Protein 2I9W (pdb70)

CATH classification: 3.10.450.50

Foldseek 3Di:
DQQAPAQQQQQAPVDDDPDDGDGNVRALVCQLVCVVPDHDAQPAPVSLSNLLSCLQVQVLVSVLVQAQVLCSVLDDSVVSSVVSVPWAWRYKDWPDKARPPDPFKIKTWIWTWTQDPVGIDTDTDIWMWGWAADPPDRDIHIHTHDPPGDDDDQQAADSNPPRHGVVVPVVCD

Sequence (173 aa):
LFSIQTCPCQINPALNAVSTPLLYQDCCQPYHDGLYNQAIRADTAEHHLRRTRYSAFVLVKPEYIVKTTLPAQQDLLDIKAIENWAKETDWAGLEVVAHTPKLSKRHAQVEFKAYFKTPDGLQAHHELSTFVKIKNKANSDASWYFLDPTVSSVTQKQPCICGSGEKFKRCCGYI

Organism: Psychrobacter arcticus (strain DSM 17307 / VKM B-2377 / 273-4) (NCBI:txid259536)

Structure (mmCIF, N/CA/C/O backbone):
data_2I9W
#
_entry.id   2I9W
#
_cell.length_a   41.490
_cell.length_b   54.690
_cell.length_c   83.880
_cell.angle_alpha   90.000
_cell.angle_beta   90.000
_cell.angle_gamma   90.000
#
_symmetry.space_group_name_H-M   'P 21 21 21'
#
loop_
_entity.id
_entity.type
_entity.pdbx_description
1 polymer 'Hypothetical protein'
2 non-polymer 'ZINC ION'
3 non-polymer 'CHLORIDE ION'
4 water water
#
loop_
_atom_site.group_PDB
_atom_site.id
_atom_site.type_symbol
_atom_site.label_atom_id
_atom_site.label_alt_id
_atom_site.label_comp_id
_atom_site.label_asym_id
_atom_site.label_entity_id
_atom_site.label_seq_id
_atom_site.pdbx_PDB_ins_code
_atom_site.Cartn_x
_atom_site.Cartn_y
_atom_site.Cartn_z
_atom_site.occupancy
_atom_site.B_iso_or_equiv
_atom_site.auth_seq_id
_atom_site.auth_comp_id
_atom_site.auth_asym_id
_atom_site.auth_atom_id
_atom_site.pdbx_PDB_model_num
ATOM 9 N N . LEU A 1 3 ? 20.604 3.502 22.717 1.00 30.30 2 LEU A N 1
ATOM 10 C CA . LEU A 1 3 ? 19.594 3.193 23.740 1.00 31.62 2 LEU A CA 1
ATOM 11 C C . LEU A 1 3 ? 18.788 4.448 24.182 1.00 31.30 2 LEU A C 1
ATOM 12 O O . LEU A 1 3 ? 17.911 4.356 25.052 1.00 31.13 2 LEU A O 1
ATOM 17 N N . PHE A 1 4 ? 19.050 5.610 23.569 1.00 30.86 3 PHE A N 1
ATOM 18 C CA . PHE A 1 4 ? 18.182 6.779 23.787 1.00 31.67 3 PHE A CA 1
ATOM 19 C C . PHE A 1 4 ? 16.801 6.547 23.258 1.00 29.92 3 PHE A C 1
ATOM 20 O O . PHE A 1 4 ? 15.866 7.169 23.751 1.00 27.18 3 PHE A O 1
ATOM 28 N N . SER A 1 5 ? 16.676 5.637 22.281 1.00 28.19 4 SER A N 1
ATOM 29 C CA . SER A 1 5 ? 15.372 5.189 21.793 1.00 26.10 4 SER A CA 1
ATOM 30 C C . SER A 1 5 ? 14.424 4.844 22.891 1.00 27.24 4 SER A C 1
ATOM 31 O O . SER A 1 5 ? 13.260 5.140 22.785 1.00 26.66 4 SER A O 1
ATOM 34 N N . ILE A 1 6 ? 14.920 4.197 23.947 1.00 26.83 5 ILE A N 1
ATOM 35 C CA . ILE A 1 6 ? 14.060 3.735 25.014 1.00 28.04 5 ILE A CA 1
ATOM 36 C C . ILE A 1 6 ? 14.098 4.605 26.283 1.00 28.87 5 ILE A C 1
ATOM 37 O O . ILE A 1 6 ? 13.541 4.243 27.326 1.00 31.44 5 ILE A O 1
ATOM 42 N N . GLN A 1 7 ? 14.672 5.797 26.168 1.00 30.65 6 GLN A N 1
ATOM 43 C CA . GLN A 1 7 ? 14.544 6.792 27.230 1.00 30.96 6 GLN A CA 1
ATOM 44 C C . GLN A 1 7 ? 13.641 7.913 26.788 1.00 28.25 6 GLN A C 1
ATOM 45 O O . GLN A 1 7 ? 13.312 8.011 25.606 1.00 22.67 6 GLN A O 1
ATOM 51 N N . THR A 1 8 ? 13.204 8.704 27.769 1.00 25.50 7 THR A N 1
ATOM 52 C CA . THR A 1 8 ? 12.318 9.815 27.535 1.00 24.35 7 THR A CA 1
ATOM 53 C C . THR A 1 8 ? 12.867 10.659 26.373 1.00 21.44 7 THR A C 1
ATOM 54 O O . THR A 1 8 ? 14.066 11.022 26.303 1.00 20.05 7 THR A O 1
ATOM 58 N N . CYS A 1 9 ? 11.993 10.953 25.442 1.00 17.50 8 CYS A N 1
ATOM 59 C CA . CYS A 1 9 ? 12.355 11.843 24.342 1.00 19.10 8 CYS A CA 1
ATOM 60 C C . CYS A 1 9 ? 12.868 13.178 24.911 1.00 17.81 8 CYS A C 1
ATOM 61 O O . CYS A 1 9 ? 12.289 13.715 25.856 1.00 19.14 8 CYS A O 1
ATOM 64 N N . PRO A 1 10 ? 13.958 13.728 24.361 1.00 19.89 9 PRO A N 1
ATOM 65 C CA . PRO A 1 10 ? 14.386 14.985 24.973 1.00 18.94 9 PRO A CA 1
ATOM 66 C C . PRO A 1 10 ? 13.302 16.045 25.059 1.00 20.93 9 PRO A C 1
ATOM 67 O O . PRO A 1 10 ? 13.248 16.749 26.057 1.00 23.12 9 PRO A O 1
ATOM 71 N N . CYS A 1 11 ? 12.430 16.143 24.057 1.00 17.74 10 CYS A N 1
ATOM 72 C CA . CYS A 1 11 ? 11.399 17.200 24.044 1.00 18.89 10 CYS A CA 1
ATOM 73 C C . CYS A 1 11 ? 10.325 17.025 25.092 1.00 20.63 10 CYS A C 1
ATOM 74 O O . CYS A 1 11 ? 9.518 17.941 25.304 1.00 21.43 10 CYS A O 1
ATOM 77 N N . GLN A 1 12 ? 10.302 15.847 25.716 1.00 19.47 11 GLN A N 1
ATOM 78 C CA . GLN A 1 12 ? 9.333 15.497 26.740 1.00 23.03 11 GLN A CA 1
ATOM 79 C C . GLN A 1 12 ? 9.852 15.771 28.147 1.00 20.93 11 GLN A C 1
ATOM 80 O O . GLN A 1 12 ? 9.109 15.591 29.109 1.00 22.82 11 GLN A O 1
ATOM 86 N N . ILE A 1 13 ? 11.112 16.182 28.263 1.00 19.88 12 ILE A N 1
ATOM 87 C CA . ILE A 1 13 ? 11.676 16.600 29.540 1.00 21.91 12 ILE A CA 1
ATOM 88 C C . ILE A 1 13 ? 11.323 18.070 29.819 1.00 22.29 12 ILE A C 1
ATOM 89 O O . ILE A 1 13 ? 11.762 18.970 29.130 1.00 21.44 12 ILE A O 1
ATOM 94 N N . ASN A 1 14 ? 10.486 18.303 30.819 1.00 21.71 13 ASN A N 1
ATOM 95 C CA . ASN A 1 14 ? 10.007 19.656 31.071 1.00 22.18 13 ASN A CA 1
ATOM 96 C C . ASN A 1 14 ? 10.142 19.978 32.574 1.00 21.90 13 ASN A C 1
ATOM 97 O O . ASN A 1 14 ? 9.319 19.542 33.383 1.00 18.97 13 ASN A O 1
ATOM 102 N N . PRO A 1 15 ? 11.191 20.729 32.949 1.00 20.49 14 PRO A N 1
ATOM 103 C CA . PRO A 1 15 ? 11.351 20.985 34.380 1.00 18.75 14 PRO A CA 1
ATOM 104 C C . PRO A 1 15 ? 10.235 21.818 35.033 1.00 19.87 14 PRO A C 1
ATOM 105 O O . PRO A 1 15 ? 10.137 21.846 36.266 1.00 21.61 14 PRO A O 1
ATOM 109 N N . ALA A 1 16 ? 9.386 22.434 34.216 1.00 19.64 15 ALA A N 1
ATOM 110 C CA . ALA A 1 16 ? 8.322 23.307 34.694 1.00 21.00 15 ALA A CA 1
ATOM 111 C C . ALA A 1 16 ? 7.040 22.547 34.982 1.00 24.17 15 ALA A C 1
ATOM 112 O O . ALA A 1 16 ? 6.084 23.139 35.487 1.00 25.54 15 ALA A O 1
ATOM 114 N N . LEU A 1 17 ? 7.029 21.236 34.726 1.00 23.43 16 LEU A N 1
ATOM 115 C CA . LEU A 1 17 ? 5.823 20.432 34.881 1.00 25.19 16 LEU A CA 1
ATOM 116 C C . LEU A 1 17 ? 6.133 19.081 35.534 1.00 23.54 16 LEU A C 1
ATOM 117 O O . LEU A 1 17 ? 7.063 18.385 35.136 1.00 22.79 16 LEU A O 1
ATOM 122 N N . ASN A 1 18 ? 5.342 18.741 36.540 1.00 21.40 17 ASN A N 1
ATOM 123 C CA . ASN A 1 18 ? 5.321 17.406 37.127 1.00 19.27 17 ASN A CA 1
ATOM 124 C C . ASN A 1 18 ? 3.977 16.849 36.683 1.00 21.90 17 ASN A C 1
ATOM 125 O O . ASN A 1 18 ? 2.930 17.239 37.188 1.00 23.23 17 ASN A O 1
ATOM 130 N N . ALA A 1 19 ? 4.010 16.004 35.662 1.00 25.01 18 ALA A N 1
ATOM 131 C CA . ALA A 1 19 ? 2.793 15.545 34.997 1.00 26.24 18 ALA A CA 1
ATOM 132 C C . ALA A 1 19 ? 2.337 14.186 35.518 1.00 23.41 18 ALA A C 1
ATOM 133 O O . ALA A 1 19 ? 3.116 13.453 36.150 1.00 20.48 18 ALA A O 1
ATOM 135 N N . VAL A 1 20 ? 1.086 13.849 35.196 1.00 23.98 19 VAL A N 1
ATOM 136 C CA . VAL A 1 20 ? 0.506 12.519 35.473 1.00 21.59 19 VAL A CA 1
ATOM 137 C C . VAL A 1 20 ? 0.838 11.596 34.291 1.00 21.15 19 VAL A C 1
ATOM 138 O O . VAL A 1 20 ? 1.277 10.465 34.490 1.00 21.85 19 VAL A O 1
ATOM 142 N N . SER A 1 21 ? 0.610 12.073 33.069 1.00 21.12 20 SER A N 1
ATOM 143 C CA . SER A 1 21 ? 0.876 11.271 31.884 1.00 22.86 20 SER A CA 1
ATOM 144 C C . SER A 1 21 ? 2.368 11.061 31.775 1.00 22.07 20 SER A C 1
ATOM 145 O O . SER A 1 21 ? 3.139 11.997 31.947 1.00 24.75 20 SER A O 1
ATOM 148 N N . THR A 1 22 ? 2.757 9.826 31.482 1.00 20.74 21 THR A N 1
ATOM 149 C CA . THR A 1 22 ? 4.161 9.480 31.346 1.00 21.66 21 THR A CA 1
ATOM 150 C C . THR A 1 22 ? 4.757 10.093 30.089 1.00 21.49 21 THR A C 1
ATOM 151 O O . THR A 1 22 ? 4.185 9.978 28.994 1.00 21.16 21 THR A O 1
ATOM 155 N N . PRO A 1 23 ? 5.903 10.767 30.223 1.00 21.51 22 PRO A N 1
ATOM 156 C CA . PRO A 1 23 ? 6.533 11.317 29.027 1.00 23.50 22 PRO A CA 1
ATOM 157 C C . PRO A 1 23 ? 6.874 10.253 27.986 1.00 25.27 22 PRO A C 1
ATOM 158 O O . PRO A 1 23 ? 7.321 9.162 28.326 1.00 24.93 22 PRO A O 1
ATOM 162 N N . LEU A 1 24 ? 6.696 10.582 26.711 1.00 26.18 23 LEU A N 1
ATOM 163 C CA . LEU A 1 24 ? 6.954 9.601 25.650 1.00 23.35 23 LEU A CA 1
ATOM 164 C C . LEU A 1 24 ? 8.431 9.308 25.488 1.00 20.97 23 LEU A C 1
ATOM 165 O O . LEU A 1 24 ? 9.283 10.157 25.785 1.00 21.83 23 LEU A O 1
ATOM 170 N N . LEU A 1 25 ? 8.725 8.082 25.057 1.00 22.65 24 LEU A N 1
ATOM 171 C CA . LEU A 1 25 ? 10.082 7.686 24.673 1.00 20.97 24 LEU A CA 1
ATOM 172 C C . LEU A 1 25 ? 10.478 8.282 23.337 1.00 19.20 24 LEU A C 1
ATOM 173 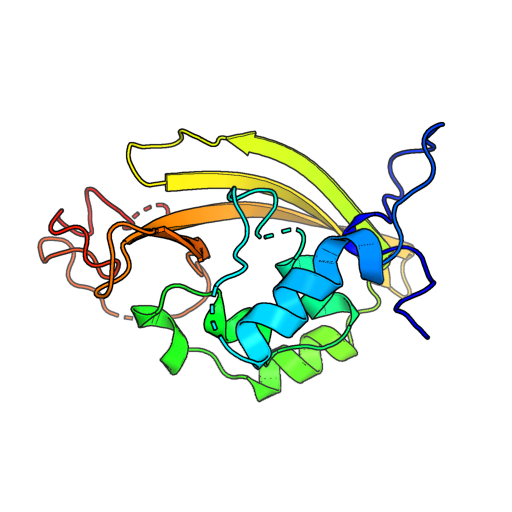O O . LEU A 1 25 ? 9.640 8.556 22.462 1.00 19.10 24 LEU A O 1
ATOM 178 N N . TYR A 1 26 ? 11.783 8.489 23.173 1.00 21.45 25 TYR A N 1
ATOM 179 C CA . TYR A 1 26 ? 12.311 8.986 21.888 1.00 21.38 25 TYR A CA 1
ATOM 180 C C . TYR A 1 26 ? 11.758 8.207 20.651 1.00 24.59 25 TYR A C 1
ATOM 181 O O . TYR A 1 26 ? 11.192 8.818 19.712 1.00 20.04 25 TYR A O 1
ATOM 190 N N . GLN A 1 27 ? 11.849 6.875 20.678 1.00 21.12 26 GLN A N 1
ATOM 191 C CA . GLN A 1 27 ? 11.335 6.055 19.574 1.00 23.28 26 GLN A CA 1
ATOM 192 C C . GLN A 1 27 ? 9.869 6.316 19.229 1.00 19.89 26 GLN A C 1
ATOM 193 O O . GLN A 1 27 ? 9.431 6.068 18.099 1.00 21.26 26 GLN A O 1
ATOM 199 N N . ASP A 1 28 ? 9.119 6.802 20.209 1.00 21.06 27 ASP A N 1
ATOM 200 C CA . ASP A 1 28 ? 7.688 7.002 20.087 1.00 21.44 27 ASP A CA 1
ATOM 201 C C . ASP A 1 28 ? 7.332 8.452 19.856 1.00 22.53 27 ASP A C 1
ATOM 202 O O . ASP A 1 28 ? 6.155 8.780 19.825 1.00 20.45 27 ASP A O 1
ATOM 207 N N . CYS A 1 29 ? 8.339 9.322 19.752 1.00 20.60 28 CYS A N 1
ATOM 208 C CA . CYS A 1 29 ? 8.131 10.774 19.664 1.00 19.96 28 CYS A CA 1
ATOM 209 C C . CYS A 1 29 ? 8.942 11.370 18.487 1.00 19.63 28 CYS A C 1
ATOM 210 O O . CYS A 1 29 ? 8.484 11.310 17.346 1.00 18.81 28 CYS A O 1
ATOM 213 N N . CYS A 1 30 ? 10.170 11.876 18.742 1.00 16.32 29 CYS A N 1
ATOM 214 C CA . CYS A 1 30 ? 10.921 12.595 17.720 1.00 17.07 29 CYS A CA 1
ATOM 215 C C . CYS A 1 30 ? 11.703 11.676 16.761 1.00 15.33 29 CYS A C 1
ATOM 216 O O . CYS A 1 30 ? 12.030 12.081 15.635 1.00 14.75 29 CYS A O 1
ATOM 219 N N . GLN A 1 31 ? 12.041 10.450 17.204 1.00 17.92 30 GLN A N 1
ATOM 220 C CA . GLN A 1 31 ? 12.967 9.622 16.425 1.00 18.03 30 GLN A CA 1
ATOM 221 C C . GLN A 1 31 ? 12.466 9.364 14.992 1.00 18.87 30 GLN A C 1
ATOM 222 O O . GLN A 1 31 ? 13.229 9.441 14.070 1.00 18.35 30 GLN A O 1
ATOM 228 N N . PRO A 1 32 ? 11.158 9.070 14.798 1.00 17.77 31 PRO A N 1
ATOM 229 C CA . PRO A 1 32 ? 10.697 8.878 13.414 1.00 19.08 31 PRO A CA 1
ATOM 230 C C . PRO A 1 32 ? 10.973 10.051 12.436 1.00 17.82 31 PRO A C 1
ATOM 231 O O . PRO A 1 32 ? 11.205 9.840 11.239 1.00 17.28 31 PRO A O 1
ATOM 235 N N . TYR A 1 33 ? 10.948 11.266 12.970 1.00 17.08 32 TYR A N 1
ATOM 236 C CA . TYR A 1 33 ? 11.116 12.470 12.203 1.00 18.43 32 TYR A CA 1
ATOM 237 C C . TYR A 1 33 ? 12.586 12.615 11.900 1.00 17.74 32 TYR A C 1
ATOM 238 O O . TYR A 1 33 ? 12.951 12.961 10.792 1.00 16.57 32 TYR A O 1
ATOM 247 N N . HIS A 1 34 ? 13.442 12.400 12.888 1.00 17.51 33 HIS A N 1
ATOM 248 C CA . HIS A 1 34 ? 14.874 12.527 12.632 1.00 16.28 33 HIS A CA 1
ATOM 249 C C . HIS A 1 34 ? 15.259 11.453 11.569 1.00 16.49 33 HIS A C 1
ATOM 250 O O . HIS A 1 34 ? 15.886 11.730 10.558 1.00 20.59 33 HIS A O 1
ATOM 257 N N . ASP A 1 35 ? 14.867 10.219 11.828 1.00 18.93 34 ASP A N 1
ATOM 258 C CA . ASP A 1 35 ? 15.225 9.115 10.908 1.00 20.23 34 ASP A CA 1
ATOM 259 C C . ASP A 1 35 ? 14.646 9.323 9.509 1.00 22.03 34 ASP A C 1
ATOM 260 O O . ASP A 1 35 ? 15.256 8.955 8.502 1.00 23.82 34 ASP A O 1
ATOM 265 N N . GLY A 1 36 ? 13.462 9.912 9.455 1.00 24.25 35 GLY A N 1
ATOM 266 C CA . GLY A 1 36 ? 12.743 10.131 8.211 1.00 24.21 35 GLY A CA 1
ATOM 267 C C . GLY A 1 36 ? 13.448 11.073 7.261 1.00 26.60 35 GLY A C 1
ATOM 268 O O . GLY A 1 36 ? 13.590 10.776 6.076 1.00 26.98 35 GLY A O 1
ATOM 269 N N . LEU A 1 37 ? 13.889 12.207 7.796 1.00 26.56 36 LEU A N 1
ATOM 270 C CA . LEU A 1 37 ? 14.600 13.219 7.018 1.00 30.87 36 LEU A CA 1
ATOM 271 C C . LEU A 1 37 ? 15.977 12.690 6.634 1.00 31.99 36 LEU A C 1
ATOM 272 O O . LEU A 1 37 ? 16.478 12.996 5.543 1.00 33.53 36 LEU A O 1
ATOM 277 N N . TYR A 1 38 ? 16.563 11.867 7.505 1.00 30.11 37 TYR A N 1
ATOM 278 C CA . TYR A 1 38 ? 17.877 11.291 7.225 1.00 33.81 37 TYR A CA 1
ATOM 279 C C . TYR A 1 38 ? 17.825 10.308 6.044 1.00 35.04 37 TYR A C 1
ATOM 280 O O . TYR A 1 38 ? 18.746 10.275 5.226 1.00 36.11 37 TYR A O 1
ATOM 289 N N . ASN A 1 39 ? 16.753 9.528 5.946 1.00 36.21 38 ASN A N 1
ATOM 290 C CA . ASN A 1 39 ? 16.651 8.492 4.910 1.00 39.07 38 ASN A CA 1
ATOM 291 C C . ASN A 1 39 ? 15.784 8.826 3.705 1.00 40.96 38 ASN A C 1
ATOM 292 O O . ASN A 1 39 ? 15.768 8.072 2.739 1.00 41.48 38 ASN A O 1
ATOM 297 N N . GLN A 1 40 ? 15.028 9.917 3.764 1.00 43.64 39 GLN A N 1
ATOM 298 C CA . GLN A 1 40 ? 14.034 10.193 2.733 1.00 45.57 39 GLN A CA 1
ATOM 299 C C . GLN A 1 40 ? 14.178 11.631 2.254 1.00 46.70 39 GLN A C 1
ATOM 300 O O . GLN A 1 40 ? 13.972 12.566 3.031 1.00 49.33 39 GLN A O 1
ATOM 303 N N . ALA A 1 47 ? 6.963 10.647 2.710 1.00 41.56 46 ALA A N 1
ATOM 304 C CA . ALA A 1 47 ? 7.926 11.321 3.585 1.00 39.41 46 ALA A CA 1
ATOM 305 C C . ALA A 1 47 ? 7.280 11.734 4.901 1.00 37.80 46 ALA A C 1
ATOM 306 O O . ALA A 1 47 ? 6.375 12.593 4.912 1.00 40.59 46 ALA A O 1
ATOM 308 N N . ILE A 1 48 ? 7.749 11.125 5.994 1.00 32.21 47 ILE A N 1
ATOM 309 C CA . ILE A 1 48 ? 7.338 11.485 7.355 1.00 31.42 47 ILE A CA 1
ATOM 310 C C . ILE A 1 48 ? 7.871 12.883 7.671 1.00 30.59 47 ILE A C 1
ATOM 311 O O . ILE A 1 48 ? 9.069 13.102 7.585 1.00 33.11 47 ILE A O 1
ATOM 316 N N . ARG A 1 49 ? 6.975 13.831 7.964 1.00 29.45 48 ARG A N 1
ATOM 317 C CA . ARG A 1 49 ? 7.366 15.218 8.296 1.00 28.98 48 ARG A CA 1
ATOM 318 C C . ARG A 1 49 ? 6.501 15.776 9.405 1.00 25.08 48 ARG A C 1
ATOM 319 O O . ARG A 1 49 ? 5.366 15.402 9.524 1.00 23.93 48 ARG A O 1
ATOM 323 N N . ALA A 1 50 ? 7.061 16.664 10.215 1.00 23.31 49 ALA A N 1
ATOM 324 C CA . ALA A 1 50 ? 6.324 17.315 11.300 1.00 23.75 49 ALA A CA 1
ATOM 325 C C . ALA A 1 50 ? 5.072 17.942 10.753 1.00 23.39 49 ALA A C 1
ATOM 326 O O . ALA A 1 50 ? 5.105 18.598 9.712 1.00 24.65 49 ALA A O 1
ATOM 328 N N . ASP A 1 51 ? 3.939 17.723 11.427 1.00 24.98 50 ASP A N 1
ATOM 329 C CA . ASP A 1 51 ? 2.653 18.208 10.925 1.00 25.86 50 ASP A CA 1
ATOM 330 C C . ASP A 1 51 ? 2.389 19.691 11.251 1.00 26.15 50 ASP A C 1
ATOM 331 O O . ASP A 1 51 ? 1.684 20.394 10.504 1.00 26.38 50 ASP A O 1
ATOM 334 N N . THR A 1 52 ? 3.003 20.193 12.322 1.00 22.80 51 THR A N 1
ATOM 335 C CA . THR A 1 52 ? 2.761 21.554 12.768 1.00 22.95 51 THR A CA 1
ATOM 336 C C . THR A 1 52 ? 4.106 22.200 13.106 1.00 20.10 51 THR A C 1
ATOM 337 O O . THR A 1 52 ? 5.084 21.474 13.316 1.00 20.51 51 THR A O 1
ATOM 341 N N . ALA A 1 53 ? 4.149 23.535 13.204 1.00 18.79 52 ALA A N 1
ATOM 342 C CA . ALA A 1 53 ? 5.365 24.247 13.657 1.00 20.39 52 ALA A CA 1
ATOM 343 C C . ALA A 1 53 ? 5.815 23.856 15.092 1.00 18.99 52 ALA A C 1
ATOM 344 O O . ALA A 1 53 ? 7.011 23.715 15.371 1.00 18.61 52 ALA A O 1
ATOM 346 N N . GLU A 1 54 ? 4.845 23.638 15.979 1.00 19.24 53 GLU A N 1
ATOM 347 C CA . GLU A 1 54 ? 5.156 23.224 17.346 1.00 23.37 53 GLU A CA 1
ATOM 348 C C . GLU A 1 54 ? 5.879 21.864 17.327 1.00 20.13 53 GLU A C 1
ATOM 349 O O . GLU A 1 54 ? 6.917 21.688 17.975 1.00 20.61 53 GLU A O 1
ATOM 355 N N . HIS A 1 55 ? 5.362 20.938 16.534 1.00 19.81 54 HIS A N 1
ATOM 356 C CA A HIS A 1 55 ? 5.963 19.604 16.362 0.38 20.31 54 HIS A CA 1
ATOM 357 C CA C HIS A 1 55 ? 5.980 19.647 16.405 0.62 20.25 54 HIS A CA 1
ATOM 358 C C . HIS A 1 55 ? 7.354 19.777 15.767 1.00 20.54 54 HIS A C 1
ATOM 359 O O . HIS A 1 55 ? 8.314 19.166 16.236 1.00 19.40 54 HIS A O 1
ATOM 372 N N . LEU A 1 56 ? 7.496 20.620 14.729 1.00 19.11 55 LEU A N 1
ATOM 373 C CA . LEU A 1 56 ? 8.838 20.833 14.189 1.00 19.53 55 LEU A CA 1
ATOM 374 C C . LEU A 1 56 ? 9.849 21.361 15.226 1.00 20.11 55 LEU A C 1
ATOM 375 O O . LEU A 1 56 ? 10.966 20.844 15.344 1.00 20.62 55 LEU A O 1
ATOM 393 N N . ARG A 1 58 ? 9.818 21.024 18.450 1.00 20.07 57 ARG A N 1
ATOM 394 C CA A ARG A 1 58 ? 10.185 19.934 19.376 0.50 18.64 57 ARG A CA 1
ATOM 395 C CA B ARG A 1 58 ? 10.187 19.945 19.384 0.50 20.42 57 ARG A CA 1
ATOM 396 C C . ARG A 1 58 ? 11.238 19.035 18.779 1.00 20.24 57 ARG A C 1
ATOM 397 O O . ARG A 1 58 ? 12.235 18.696 19.431 1.00 18.72 57 ARG A O 1
ATOM 412 N N . THR A 1 59 ? 11.016 18.626 17.535 1.00 17.71 58 THR A N 1
ATOM 413 C CA . THR A 1 59 ? 12.028 17.772 16.843 1.00 18.56 58 THR A CA 1
ATOM 414 C C . THR A 1 59 ? 13.372 18.486 16.709 1.00 19.10 58 THR A C 1
ATOM 415 O O . THR A 1 59 ? 14.409 17.843 16.793 1.00 18.11 58 THR A O 1
ATOM 419 N N . ARG A 1 60 ? 13.370 19.797 16.491 1.00 18.85 59 ARG A N 1
ATOM 420 C CA . ARG A 1 60 ? 14.655 20.526 16.443 1.00 20.40 59 ARG A CA 1
ATOM 421 C C . ARG A 1 60 ? 15.385 20.542 17.801 1.00 18.57 59 ARG A C 1
ATOM 422 O O . ARG A 1 60 ? 16.562 20.291 17.891 1.00 20.06 59 ARG A O 1
ATOM 430 N N . TYR A 1 61 ? 14.647 20.850 18.861 1.00 20.03 60 TYR A N 1
ATOM 431 C CA . TYR A 1 61 ? 15.185 20.779 20.218 1.00 18.49 60 TYR A CA 1
ATOM 432 C C . TYR A 1 61 ? 15.831 19.404 20.495 1.00 18.77 60 TYR A C 1
ATOM 433 O O . TYR A 1 61 ? 16.959 19.309 20.940 1.00 19.30 60 TYR A O 1
ATOM 442 N N . SER A 1 62 ? 15.103 18.345 20.177 1.00 20.42 61 SER A N 1
ATOM 443 C CA . SER A 1 62 ? 15.619 16.970 20.381 1.00 17.62 61 SER A CA 1
ATOM 444 C C . SER A 1 62 ? 16.858 16.712 19.515 1.00 17.87 61 SER A C 1
ATOM 445 O O . SER A 1 62 ? 17.774 16.003 19.945 1.00 19.37 61 SER A O 1
ATOM 448 N N . ALA A 1 63 ? 16.922 17.343 18.341 1.00 18.09 62 ALA A N 1
ATOM 449 C CA . ALA A 1 63 ? 18.116 17.229 17.478 1.00 20.17 62 ALA A CA 1
ATOM 450 C C . ALA A 1 63 ? 19.298 17.990 18.105 1.00 21.78 62 ALA A C 1
ATOM 451 O O . ALA A 1 63 ? 20.415 17.582 17.943 1.00 23.20 62 ALA A O 1
ATOM 453 N N . PHE A 1 64 ? 19.045 19.083 18.823 1.00 17.93 63 PHE A N 1
ATOM 454 C CA . PHE A 1 64 ? 20.123 19.776 19.578 1.00 20.14 63 PHE A CA 1
ATOM 455 C C . PHE A 1 64 ? 20.659 18.842 20.661 1.00 19.10 63 PHE A C 1
ATOM 456 O O . PHE A 1 64 ? 21.862 18.560 20.755 1.00 19.97 63 PHE A O 1
ATOM 464 N N . VAL A 1 65 ? 19.737 18.302 21.459 1.00 19.43 64 VAL A N 1
ATOM 465 C CA . VAL A 1 65 ? 20.124 17.473 22.600 1.00 21.43 64 VAL A CA 1
ATOM 466 C C . VAL A 1 65 ? 20.913 16.240 22.152 1.00 20.24 64 VAL A C 1
ATOM 467 O O . VAL A 1 65 ? 21.964 15.917 22.759 1.00 21.65 64 VAL A O 1
ATOM 471 N N . LEU A 1 66 ? 20.433 15.578 21.091 1.00 18.22 65 LEU A N 1
ATOM 472 C CA . LEU A 1 66 ? 21.014 14.326 20.605 1.00 20.11 65 LEU A CA 1
ATOM 473 C C . LEU A 1 66 ? 22.136 14.520 19.581 1.00 21.11 65 LEU A C 1
ATOM 474 O O . LEU A 1 66 ? 22.776 13.557 19.169 1.00 24.32 65 LEU A O 1
ATOM 479 N N . VAL A 1 67 ? 22.395 15.775 19.218 1.00 20.00 66 VAL A N 1
ATOM 480 C CA . VAL A 1 67 ? 23.527 16.196 18.325 1.00 21.40 66 VAL A CA 1
ATOM 481 C C . VAL A 1 67 ? 23.346 15.623 16.911 1.00 21.06 66 VAL A C 1
ATOM 482 O O . VAL A 1 67 ? 24.128 14.796 16.424 1.00 21.65 66 VAL A O 1
ATOM 486 N N . LYS A 1 68 ? 22.267 16.076 16.289 1.00 21.05 67 LYS A N 1
ATOM 487 C CA . LYS A 1 68 ? 21.876 15.720 14.922 1.00 21.25 67 LYS A CA 1
ATOM 488 C C . LYS A 1 68 ? 21.833 17.006 14.088 1.00 19.68 67 LYS A C 1
ATOM 489 O O . LYS A 1 68 ? 20.757 17.550 13.751 1.00 20.89 67 LYS A O 1
ATOM 495 N N . PRO A 1 69 ? 23.031 17.558 13.791 1.00 21.43 68 PRO A N 1
ATOM 496 C CA . PRO A 1 69 ? 23.045 18.870 13.175 1.00 25.63 68 PRO A CA 1
ATOM 497 C C . PRO A 1 69 ? 22.524 18.861 11.731 1.00 26.09 68 PRO A C 1
ATOM 498 O O . PRO A 1 69 ? 22.054 19.887 11.262 1.00 22.16 68 PRO A O 1
ATOM 502 N N . GLU A 1 70 ? 22.605 17.715 11.044 1.00 23.50 69 GLU A N 1
ATOM 503 C CA . GLU A 1 70 ? 22.003 17.581 9.721 1.00 24.37 69 GLU A CA 1
ATOM 504 C C . GLU A 1 70 ? 20.511 17.905 9.762 1.00 21.60 69 GLU A C 1
ATOM 505 O O . GLU A 1 70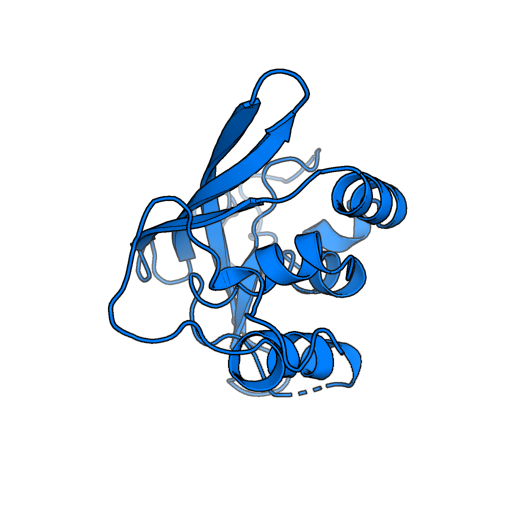 ? 19.972 18.646 8.873 1.00 21.26 69 GLU A O 1
ATOM 511 N N . TYR A 1 71 ? 19.830 17.388 10.786 1.00 18.88 70 TYR A N 1
ATOM 512 C CA . TYR A 1 71 ? 18.398 17.668 10.958 1.00 18.50 70 TYR A CA 1
ATOM 513 C C . TYR A 1 71 ? 18.139 19.180 11.146 1.00 19.34 70 TYR A C 1
ATOM 514 O O . TYR A 1 71 ? 17.208 19.735 10.581 1.00 18.01 70 TYR A O 1
ATOM 523 N N . ILE A 1 72 ? 18.982 19.847 11.898 1.00 21.16 71 ILE A N 1
ATOM 524 C CA . ILE A 1 72 ? 18.844 21.276 12.166 1.00 21.34 71 ILE A CA 1
ATOM 525 C C . ILE A 1 72 ? 18.999 22.075 10.843 1.00 20.95 71 ILE A C 1
ATOM 526 O O . ILE A 1 72 ? 18.209 22.961 10.534 1.00 20.13 71 ILE A O 1
ATOM 531 N N . VAL A 1 73 ? 20.009 21.726 10.060 1.00 20.17 72 VAL A N 1
ATOM 532 C CA . VAL A 1 73 ? 20.161 22.372 8.745 1.00 19.79 72 VAL A CA 1
ATOM 533 C C . VAL A 1 73 ? 18.952 22.124 7.824 1.00 19.61 72 VAL A C 1
ATOM 534 O O . VAL A 1 73 ? 18.382 23.077 7.263 1.00 20.78 72 VAL A O 1
ATOM 538 N N . LYS A 1 74 ? 18.525 20.865 7.685 1.00 19.32 73 LYS A N 1
ATOM 539 C CA . LYS A 1 74 ? 17.554 20.509 6.668 1.00 19.84 73 LYS A CA 1
ATOM 540 C C . LYS A 1 74 ? 16.160 20.977 7.043 1.00 18.40 73 LYS A C 1
ATOM 541 O O . LYS A 1 74 ? 15.307 21.020 6.186 1.00 20.92 73 LYS A O 1
ATOM 545 N N . THR A 1 75 ? 15.929 21.325 8.309 1.00 19.33 74 THR A N 1
ATOM 546 C CA . THR A 1 75 ? 14.642 21.887 8.678 1.00 19.03 74 THR A CA 1
ATOM 547 C C . THR A 1 75 ? 14.694 23.425 8.753 1.00 17.91 74 THR A C 1
ATOM 548 O O . THR A 1 75 ? 13.724 24.031 9.233 1.00 19.59 74 THR A O 1
ATOM 552 N N . THR A 1 76 ? 15.808 24.035 8.336 1.00 17.73 75 THR A N 1
ATOM 553 C CA . THR A 1 76 ? 15.888 25.485 8.169 1.00 17.78 75 THR A CA 1
ATOM 554 C C . THR A 1 76 ? 15.450 25.858 6.759 1.00 17.50 75 THR A C 1
ATOM 555 O O . THR A 1 76 ? 15.678 25.083 5.815 1.00 20.38 75 THR A O 1
ATOM 559 N N . LEU A 1 77 ? 14.810 27.012 6.633 1.00 18.93 76 LEU A N 1
ATOM 560 C CA . LEU A 1 77 ? 14.412 27.562 5.328 1.00 19.72 76 LEU A CA 1
ATOM 561 C C . LEU A 1 77 ? 15.476 27.253 4.300 1.00 20.00 76 LEU A C 1
ATOM 562 O O . LEU A 1 77 ? 16.641 27.583 4.532 1.00 19.02 76 LEU A O 1
ATOM 567 N N . PRO A 1 78 ? 15.109 26.565 3.188 1.00 20.38 77 PRO A N 1
ATOM 568 C CA . PRO A 1 78 ? 16.144 26.124 2.221 1.00 20.50 77 PRO A CA 1
ATOM 569 C C . PRO A 1 78 ? 17.131 27.242 1.742 1.00 19.01 77 PRO A C 1
ATOM 570 O O . PRO A 1 78 ? 18.321 26.997 1.641 1.00 19.41 77 PRO A O 1
ATOM 574 N N . ALA A 1 79 ? 16.622 28.451 1.509 1.00 18.51 78 ALA A N 1
ATOM 575 C CA . ALA A 1 79 ? 17.436 29.601 1.090 1.00 20.01 78 ALA A CA 1
ATOM 576 C C . ALA A 1 79 ? 18.495 30.027 2.090 1.00 20.66 78 ALA A C 1
ATOM 577 O O . ALA A 1 79 ? 19.399 30.773 1.719 1.00 20.60 78 ALA A O 1
ATOM 579 N N . GLN A 1 80 ? 18.364 29.594 3.347 1.00 19.40 79 GLN A N 1
ATOM 580 C CA . GLN A 1 80 ? 19.317 29.942 4.411 1.00 20.74 79 GLN A CA 1
ATOM 581 C C . 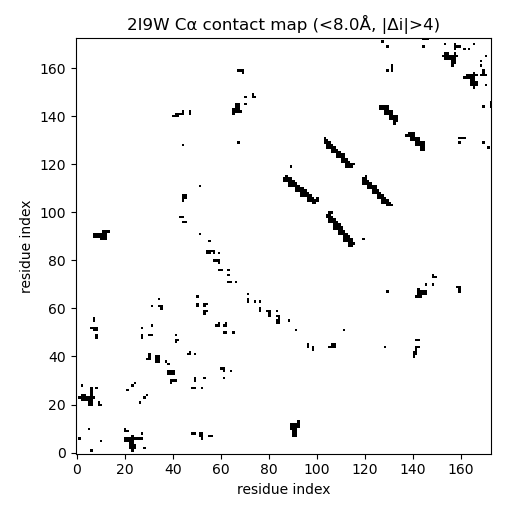GLN A 1 80 ? 20.318 28.840 4.701 1.00 21.03 79 GLN A C 1
ATOM 582 O O . GLN A 1 80 ? 21.269 29.050 5.444 1.00 23.69 79 GLN A O 1
ATOM 588 N N . GLN A 1 81 ? 20.080 27.642 4.165 1.00 22.48 80 GLN A N 1
ATOM 589 C CA . GLN A 1 81 ? 20.823 26.479 4.596 1.00 19.51 80 GLN A CA 1
ATOM 590 C C . GLN A 1 81 ? 22.317 26.599 4.318 1.00 22.10 80 GLN A C 1
ATOM 591 O O . GLN A 1 81 ? 23.105 26.255 5.175 1.00 21.58 80 GLN A O 1
ATOM 597 N N . ASP A 1 82 ? 22.676 27.103 3.143 1.00 22.04 81 ASP A N 1
ATOM 598 C CA . ASP A 1 82 ? 24.086 27.360 2.795 1.00 24.22 81 ASP A CA 1
ATOM 599 C C . ASP A 1 82 ? 24.753 28.455 3.634 1.00 23.08 81 ASP A C 1
ATOM 600 O O . ASP A 1 82 ? 25.965 28.632 3.564 1.00 27.06 81 ASP A O 1
ATOM 605 N N . LEU A 1 83 ? 23.986 29.188 4.409 1.00 22.20 82 LEU A N 1
ATOM 606 C CA . LEU A 1 83 ? 24.516 30.190 5.320 1.00 20.96 82 LEU A CA 1
ATOM 607 C C . LEU A 1 83 ? 24.836 29.628 6.693 1.00 24.23 82 LEU A C 1
ATOM 608 O O . LEU A 1 83 ? 25.438 30.322 7.493 1.00 27.00 82 LEU A O 1
ATOM 613 N N . LEU A 1 84 ? 24.426 28.385 6.978 1.00 23.01 83 LEU A N 1
ATOM 614 C CA . LEU A 1 84 ? 24.680 27.760 8.287 1.00 24.27 83 LEU A CA 1
ATOM 615 C C . LEU A 1 84 ? 26.037 27.061 8.279 1.00 23.75 83 LEU A C 1
ATOM 616 O O . LEU A 1 84 ? 26.509 26.688 7.226 1.00 23.74 83 LEU A O 1
ATOM 621 N N . ASP A 1 85 ? 26.664 26.940 9.450 1.00 24.53 84 ASP A N 1
ATOM 622 C CA . ASP A 1 85 ? 27.957 26.301 9.619 1.00 25.81 84 ASP A CA 1
ATOM 623 C C . ASP A 1 85 ? 27.671 25.087 10.483 1.00 23.57 84 ASP A C 1
ATOM 624 O O . ASP A 1 85 ? 27.485 25.194 11.690 1.00 22.04 84 ASP A O 1
ATOM 629 N N . ILE A 1 86 ? 27.612 23.927 9.851 1.00 23.49 85 ILE A N 1
ATOM 630 C CA . ILE A 1 86 ? 27.104 22.722 10.502 1.00 25.19 85 ILE A CA 1
ATOM 631 C C . ILE A 1 86 ? 28.050 22.297 11.634 1.00 25.20 85 ILE A C 1
ATOM 632 O O . ILE A 1 86 ? 27.637 21.808 12.674 1.00 25.57 85 ILE A O 1
ATOM 637 N N . LYS A 1 87 ? 29.339 22.518 11.444 1.00 22.13 86 LYS A N 1
ATOM 638 C CA . LYS A 1 87 ? 30.298 22.216 12.496 1.00 21.68 86 LYS A CA 1
ATOM 639 C C . LYS A 1 87 ? 30.080 23.062 13.754 1.00 21.58 86 LYS A C 1
ATOM 640 O O . LYS A 1 87 ? 30.219 22.559 14.865 1.00 22.89 86 LYS A O 1
ATOM 645 N N . ALA A 1 88 ? 29.684 24.321 13.573 1.00 23.07 87 ALA A N 1
ATOM 646 C CA . ALA A 1 88 ? 29.515 25.243 14.705 1.00 20.76 87 ALA A CA 1
ATOM 647 C C . ALA A 1 88 ? 28.255 24.878 15.437 1.00 19.41 87 ALA A C 1
ATOM 648 O O . ALA A 1 88 ? 28.217 24.894 16.655 1.00 18.53 87 ALA A O 1
ATOM 650 N N . ILE A 1 89 ? 27.220 24.511 14.683 1.00 18.27 88 ILE A N 1
ATOM 651 C CA . ILE A 1 89 ? 25.983 23.979 15.252 1.00 18.90 88 ILE A CA 1
ATOM 652 C C . ILE A 1 89 ? 26.267 22.699 16.039 1.00 20.59 88 ILE A C 1
ATOM 653 O O . ILE A 1 89 ? 25.836 22.558 17.195 1.00 20.85 88 ILE A O 1
ATOM 658 N N . GLU A 1 90 ? 27.016 21.778 15.428 1.00 19.55 89 GLU A N 1
ATOM 659 C CA . GLU A 1 90 ? 27.364 20.514 16.068 1.00 23.28 89 GLU A CA 1
ATOM 660 C C . GLU A 1 90 ? 28.051 20.749 17.402 1.00 24.47 89 GLU A C 1
ATOM 661 O O . GLU A 1 90 ? 27.651 20.197 18.400 1.00 24.35 89 GLU A O 1
ATOM 667 N N . ASN A 1 91 ? 29.109 21.552 17.415 1.00 22.75 90 ASN A N 1
ATOM 668 C CA . ASN A 1 91 ? 29.802 21.869 18.672 1.00 24.69 90 ASN A CA 1
ATOM 669 C C . ASN A 1 91 ? 28.945 22.511 19.781 1.00 23.77 90 ASN A C 1
ATOM 670 O O . ASN A 1 91 ? 29.036 22.114 20.941 1.00 23.49 90 ASN A O 1
ATOM 675 N N . TRP A 1 92 ? 28.104 23.474 19.401 1.00 23.34 91 TRP A N 1
ATOM 676 C CA . TRP A 1 92 ? 27.281 24.226 20.337 1.00 23.03 91 TRP A CA 1
ATOM 677 C C . TRP A 1 92 ? 26.228 23.295 20.944 1.00 22.78 91 TRP A C 1
ATOM 678 O O . TRP A 1 92 ? 25.940 23.349 22.159 1.00 24.37 91 TRP A O 1
ATOM 689 N N . ALA A 1 93 ? 25.704 22.419 20.100 1.00 22.50 92 ALA A N 1
ATOM 690 C CA . ALA A 1 93 ? 24.689 21.439 20.522 1.00 21.98 92 ALA A CA 1
ATOM 691 C C . ALA A 1 93 ? 25.282 20.470 21.549 1.00 23.40 92 ALA A C 1
ATOM 692 O O . ALA A 1 93 ? 24.632 20.140 22.548 1.00 23.90 92 ALA A O 1
ATOM 694 N N . LYS A 1 94 ? 26.525 20.043 21.296 1.00 25.04 93 LYS A N 1
ATOM 695 C CA . LYS A 1 94 ? 27.246 19.076 22.113 1.00 26.49 93 LYS A CA 1
ATOM 696 C C . LYS A 1 94 ? 27.666 19.698 23.447 1.00 25.39 93 LYS A C 1
ATOM 697 O O . LYS A 1 94 ? 27.598 19.061 24.485 1.00 26.55 93 LYS A O 1
ATOM 701 N N . GLU A 1 95 ? 28.107 20.948 23.423 1.00 26.33 94 GLU A N 1
ATOM 702 C CA . GLU A 1 95 ? 28.659 21.567 24.622 1.00 29.16 94 GLU A CA 1
ATOM 703 C C . GLU A 1 95 ? 27.597 22.163 25.570 1.00 28.30 94 GLU A C 1
ATOM 704 O O . GLU A 1 95 ? 27.857 22.320 26.765 1.00 29.48 94 GLU A O 1
ATOM 710 N N . THR A 1 96 ? 26.402 22.459 25.069 1.00 25.26 95 THR A N 1
ATOM 711 C CA . THR A 1 96 ? 25.355 22.991 25.915 1.00 25.19 95 THR A CA 1
ATOM 712 C C . THR A 1 96 ? 24.814 21.841 26.745 1.00 25.71 95 THR A C 1
ATOM 713 O O . THR A 1 96 ? 24.580 20.743 26.201 1.00 24.93 95 THR A O 1
ATOM 717 N N . ASP A 1 97 ? 24.648 22.074 28.048 1.00 21.93 96 ASP A N 1
ATOM 718 C CA . ASP A 1 97 ? 24.147 21.050 28.956 1.00 22.83 96 ASP A CA 1
ATOM 719 C C . ASP A 1 97 ? 22.629 21.159 29.023 1.00 21.92 96 ASP A C 1
ATOM 720 O O . ASP A 1 97 ? 22.058 21.652 29.976 1.00 22.38 96 ASP A O 1
ATOM 725 N N . TRP A 1 98 ? 21.970 20.638 27.996 1.00 23.92 97 TRP A N 1
ATOM 726 C CA . TRP A 1 98 ? 20.517 20.742 27.865 1.00 23.07 97 TRP A CA 1
ATOM 727 C C . TRP A 1 98 ? 19.771 20.095 29.052 1.00 21.87 97 TRP A C 1
ATOM 728 O O . TRP A 1 98 ? 20.160 19.030 29.558 1.00 21.16 97 TRP A O 1
ATOM 739 N N . ALA A 1 99 ? 18.707 20.740 29.509 1.00 22.53 98 ALA A N 1
ATOM 740 C CA . ALA A 1 99 ? 17.945 20.287 30.680 1.00 21.25 98 ALA A CA 1
ATOM 741 C C . ALA A 1 99 ? 16.437 20.243 30.501 1.00 22.42 98 ALA A C 1
ATOM 742 O O . ALA A 1 99 ? 15.716 19.976 31.467 1.00 20.55 98 ALA A O 1
ATOM 744 N N . GLY A 1 100 ? 15.947 20.466 29.291 1.00 20.15 99 GLY A N 1
ATOM 745 C CA . GLY A 1 100 ? 14.532 20.367 29.032 1.00 17.36 99 GLY A CA 1
ATOM 746 C C . GLY A 1 100 ? 13.935 21.461 28.156 1.00 19.23 99 GLY A C 1
ATOM 747 O O . GLY A 1 100 ? 14.586 22.442 27.804 1.00 17.45 99 GLY A O 1
ATOM 748 N N . LEU A 1 101 ? 12.661 21.284 27.858 1.00 16.68 100 LEU A N 1
ATOM 749 C CA . LEU A 1 101 ? 11.846 22.130 26.986 1.00 18.81 100 LEU A CA 1
ATOM 750 C C . LEU A 1 101 ? 10.472 22.398 27.580 1.00 20.62 100 LEU A C 1
ATOM 751 O O . LEU A 1 101 ? 9.807 21.478 28.069 1.00 20.31 100 LEU A O 1
ATOM 756 N N . GLU A 1 102 ? 10.076 23.665 27.564 1.00 18.89 101 GLU A N 1
ATOM 757 C CA . GLU A 1 102 ? 8.728 24.077 27.903 1.00 19.74 101 GLU A CA 1
ATOM 758 C C . GLU A 1 102 ? 8.150 24.851 26.727 1.00 21.27 101 GLU A C 1
ATOM 759 O O . GLU A 1 102 ? 8.631 25.938 26.388 1.00 21.83 101 GLU A O 1
ATOM 765 N N . VAL A 1 103 ? 7.079 24.331 26.128 1.00 22.15 102 VAL A N 1
ATOM 766 C CA . VAL A 1 103 ? 6.410 25.047 25.054 1.00 22.53 102 VAL A CA 1
ATOM 767 C C . VAL A 1 103 ? 5.380 25.956 25.749 1.00 22.90 102 VAL A C 1
ATOM 768 O O . VAL A 1 103 ? 4.454 25.479 26.453 1.00 24.17 102 VAL A O 1
ATOM 772 N N . VAL A 1 104 ? 5.595 27.261 25.600 1.00 19.72 103 VAL A N 1
ATOM 773 C CA . VAL A 1 104 ? 4.722 28.272 26.202 1.00 19.33 103 VAL A CA 1
ATOM 774 C C . VAL A 1 104 ? 3.467 28.476 25.354 1.00 19.09 103 VAL A C 1
ATOM 775 O O . VAL A 1 104 ? 2.333 28.541 25.893 1.00 19.71 103 VAL A O 1
ATOM 779 N N . ALA A 1 105 ? 3.612 28.570 24.037 1.00 17.90 104 ALA A N 1
ATOM 780 C CA . ALA A 1 105 ? 2.463 28.917 23.185 1.00 19.74 104 ALA A CA 1
ATOM 781 C C . ALA A 1 105 ? 2.770 28.537 21.762 1.00 21.12 104 ALA A C 1
ATOM 782 O O . ALA A 1 105 ? 3.929 28.540 21.351 1.00 23.35 104 ALA A O 1
ATOM 784 N N . HIS A 1 106 ? 1.718 28.180 21.040 1.00 20.61 105 HIS A N 1
ATOM 785 C CA . HIS A 1 106 ? 1.784 27.822 19.623 1.00 19.87 105 HIS A CA 1
ATOM 786 C C . HIS A 1 106 ? 0.727 28.636 18.897 1.00 20.13 105 HIS A C 1
ATOM 787 O O . HIS A 1 106 ? -0.457 28.667 19.317 1.00 22.05 105 HIS A O 1
ATOM 794 N N . THR A 1 107 ? 1.156 29.315 17.827 1.00 20.30 106 THR A N 1
ATOM 795 C CA . THR A 1 107 ? 0.318 30.197 17.049 1.00 20.57 106 THR A CA 1
ATOM 796 C C . THR A 1 107 ? 0.316 29.629 15.630 1.00 18.44 106 THR A C 1
ATOM 797 O O . THR A 1 107 ? 1.102 30.060 14.814 1.00 19.78 106 THR A O 1
ATOM 801 N N . PRO A 1 108 ? -0.542 28.634 15.347 1.00 19.19 107 PRO A N 1
ATOM 802 C CA . PRO A 1 108 ? -0.455 27.966 14.047 1.00 21.44 107 PRO A CA 1
ATOM 803 C C . PRO A 1 108 ? -0.866 28.842 12.837 1.00 21.76 107 PRO A C 1
ATOM 804 O O . PRO A 1 108 ? -0.488 28.548 11.705 1.00 24.90 107 PRO A O 1
ATOM 808 N N . LYS A 1 109 ? -1.631 29.888 13.096 1.00 22.02 108 LYS A N 1
ATOM 809 C CA . LYS A 1 109 ? -2.179 30.731 12.036 1.00 20.36 108 LYS A CA 1
ATOM 810 C C . LYS A 1 109 ? -1.698 32.162 12.204 1.00 20.18 108 LYS A C 1
ATOM 811 O O . LYS A 1 109 ? -2.511 33.093 12.217 1.00 23.20 108 LYS A O 1
ATOM 815 N N . LEU A 1 110 ? -0.376 32.340 12.323 1.00 18.13 109 LEU A N 1
ATOM 816 C CA . LEU A 1 110 ? 0.187 33.681 12.455 1.00 18.79 109 LEU A CA 1
ATOM 817 C C . LEU A 1 110 ? -0.117 34.471 11.199 1.00 17.30 109 LEU A C 1
ATOM 818 O O . LEU A 1 110 ? -0.591 35.611 11.281 1.00 19.15 109 LEU A O 1
ATOM 823 N N . SER A 1 111 ? 0.086 33.834 10.039 1.00 17.92 110 SER A N 1
ATOM 824 C CA . SER A 1 111 ? -0.381 34.332 8.726 1.00 19.10 110 SER A CA 1
ATOM 825 C C . SER A 1 111 ? -0.906 33.148 7.928 1.00 20.17 110 SER A C 1
ATOM 826 O O . SER A 1 111 ? -0.926 32.031 8.429 1.00 22.55 110 SER A O 1
ATOM 829 N N . LYS A 1 112 ? -1.237 33.399 6.664 1.00 19.26 111 LYS A N 1
ATOM 830 C CA . LYS A 1 112 ? -1.623 32.359 5.728 1.00 20.28 111 LYS A CA 1
ATOM 831 C C . LYS A 1 112 ? -0.577 31.277 5.616 1.00 20.99 111 LYS A C 1
ATOM 832 O O . LYS A 1 112 ? -0.916 30.131 5.397 1.00 23.32 111 LYS A O 1
ATOM 835 N N . ARG A 1 113 ? 0.690 31.633 5.767 1.00 20.12 112 ARG A N 1
ATOM 836 C CA . ARG A 1 113 ? 1.759 30.640 5.592 1.00 20.37 112 ARG A CA 1
ATOM 837 C C . ARG A 1 113 ? 2.769 30.563 6.733 1.00 19.00 112 ARG A C 1
ATOM 838 O O . ARG A 1 113 ? 3.781 29.819 6.626 1.00 18.26 112 ARG A O 1
ATOM 846 N N . HIS A 1 114 ? 2.538 31.305 7.816 1.00 17.91 113 HIS A N 1
ATOM 847 C CA . HIS A 1 114 ? 3.456 31.278 8.963 1.00 17.45 113 HIS A CA 1
ATOM 848 C C . HIS A 1 114 ? 2.827 30.880 10.282 1.00 19.25 113 HIS A C 1
ATOM 849 O O . HIS A 1 114 ? 1.623 31.027 10.495 1.00 19.13 113 HIS A O 1
ATOM 856 N N . ALA A 1 115 ? 3.693 30.405 11.172 1.00 18.15 114 ALA A N 1
ATOM 857 C CA . ALA A 1 115 ? 3.303 30.018 12.510 1.00 17.85 114 ALA A CA 1
ATOM 858 C C . ALA A 1 115 ? 4.441 30.455 13.433 1.00 18.19 114 ALA A C 1
ATOM 859 O O . ALA A 1 115 ? 5.594 30.579 13.013 1.00 18.40 114 ALA A O 1
ATOM 861 N N . GLN A 1 116 ? 4.096 30.657 14.687 1.00 17.78 115 GLN A N 1
ATOM 862 C CA . GLN A 1 116 ? 5.044 30.880 15.736 1.00 19.15 115 GLN A CA 1
ATOM 863 C C . GLN A 1 116 ? 4.871 29.855 16.880 1.00 21.00 115 GLN A C 1
ATOM 864 O O . GLN A 1 116 ? 3.822 29.302 17.121 1.00 17.48 115 GLN A O 1
ATOM 870 N N . VAL A 1 117 ? 5.975 29.647 17.566 1.00 19.82 116 VAL A N 1
ATOM 871 C CA . VAL A 1 117 ? 6.089 28.806 18.760 1.00 20.23 116 VAL A CA 1
ATOM 872 C C . VAL A 1 117 ? 6.973 29.592 19.730 1.00 20.21 116 VAL A C 1
ATOM 873 O O . VAL A 1 117 ? 8.127 29.959 19.397 1.00 21.54 116 VAL A O 1
ATOM 877 N N . GLU A 1 118 ? 6.446 29.823 20.933 1.00 20.50 117 GLU A N 1
ATOM 878 C CA . GLU A 1 118 ? 7.171 30.458 22.042 1.00 18.47 117 GLU A CA 1
ATOM 879 C C . GLU A 1 118 ? 7.548 29.320 22.984 1.00 16.63 117 GLU A C 1
ATOM 880 O O . GLU A 1 118 ? 6.700 28.508 23.350 1.00 16.77 117 GLU A O 1
ATOM 886 N N . PHE A 1 119 ? 8.802 29.274 23.393 1.00 20.76 118 PHE A N 1
ATOM 887 C CA . PHE A 1 119 ? 9.269 28.197 24.253 1.00 19.70 118 PHE A CA 1
ATOM 888 C C . PHE A 1 119 ? 10.445 28.603 25.132 1.00 18.77 118 PHE A C 1
ATOM 889 O O . PHE A 1 119 ? 11.090 29.649 24.906 1.00 17.18 118 PHE A O 1
ATOM 897 N N . LYS A 1 120 ? 10.697 27.805 26.162 1.00 19.34 119 LYS A N 1
ATOM 898 C CA . LYS A 1 120 ? 11.871 27.945 26.992 1.00 20.35 119 LYS A CA 1
ATOM 899 C C . LYS A 1 120 ? 12.695 26.683 26.862 1.00 19.39 119 LYS A C 1
ATOM 900 O O . LYS A 1 120 ? 12.194 25.571 27.104 1.00 19.51 119 LYS A O 1
ATOM 906 N N . ALA A 1 121 ? 13.935 26.853 26.442 1.00 18.76 120 ALA A N 1
ATOM 907 C CA . ALA A 1 121 ? 14.891 25.741 26.373 1.00 20.66 120 ALA A CA 1
ATOM 908 C C . ALA A 1 121 ? 15.857 25.841 27.545 1.00 21.55 120 ALA A C 1
ATOM 909 O O . ALA A 1 121 ? 16.585 26.828 27.672 1.00 21.87 120 ALA A O 1
ATOM 911 N N . TYR A 1 122 ? 15.869 24.815 28.409 1.00 20.91 121 TYR A N 1
ATOM 912 C CA . TYR A 1 122 ? 16.568 24.900 29.669 1.00 18.63 121 TYR A CA 1
ATOM 913 C C . TYR A 1 122 ? 17.950 24.335 29.530 1.00 19.60 121 TYR A C 1
ATOM 914 O O . TYR A 1 122 ? 18.176 23.443 28.738 1.00 18.84 121 TYR A O 1
ATOM 923 N N . PHE A 1 123 ? 18.899 24.862 30.288 1.00 21.88 122 PHE A N 1
ATOM 924 C CA . PHE A 1 123 ? 20.223 24.270 30.285 1.00 23.96 122 PHE A CA 1
ATOM 925 C C . PHE A 1 123 ? 20.898 24.488 31.623 1.00 26.56 122 PHE A C 1
ATOM 926 O O . PHE A 1 123 ? 20.475 25.324 32.409 1.00 24.55 122 PHE A O 1
ATOM 934 N N . LYS A 1 124 ? 21.920 23.687 31.900 1.00 28.20 123 LYS A N 1
ATOM 935 C CA . LYS A 1 124 ? 22.647 23.787 33.171 1.00 30.11 123 LYS A CA 1
ATOM 936 C C . LYS A 1 124 ? 23.980 24.509 32.991 1.00 33.73 123 LYS A C 1
ATOM 937 O O . LYS A 1 124 ? 24.690 24.323 31.993 1.00 33.87 123 LYS A O 1
ATOM 940 N N . THR A 1 125 ? 24.292 25.359 33.961 1.00 40.85 124 THR A N 1
ATOM 941 C CA . THR A 1 125 ? 25.561 26.099 34.010 1.00 45.86 124 THR A CA 1
ATOM 942 C C . THR A 1 125 ? 26.123 25.940 35.436 1.00 48.00 124 THR A C 1
ATOM 943 O O . THR A 1 125 ? 25.390 25.494 36.343 1.00 48.18 124 THR A O 1
ATOM 947 N N . PRO A 1 126 ? 27.418 26.281 35.643 1.00 50.68 125 PRO A N 1
ATOM 948 C CA . PRO A 1 126 ? 27.933 26.377 37.013 1.00 51.53 125 PRO A CA 1
ATOM 949 C C . PRO A 1 126 ? 26.911 27.058 37.925 1.00 52.73 125 PRO A C 1
ATOM 950 O O . PRO A 1 126 ? 26.631 26.577 39.033 1.00 53.38 125 PRO A O 1
ATOM 954 N N . ASP A 1 127 ? 26.304 28.128 37.405 1.00 51.45 126 ASP A N 1
ATOM 955 C CA . ASP A 1 127 ? 25.400 28.970 38.179 1.00 49.68 126 ASP A CA 1
ATOM 956 C C . ASP A 1 127 ? 24.028 28.327 38.520 1.00 49.08 126 ASP A C 1
ATOM 957 O O . ASP A 1 127 ? 23.421 28.697 39.539 1.00 52.13 126 ASP A O 1
ATOM 962 N N . GLY A 1 128 ? 23.536 27.392 37.700 1.00 42.86 127 GLY A N 1
ATOM 963 C CA . GLY A 1 128 ? 22.297 26.674 38.025 1.00 40.04 127 GLY A CA 1
ATOM 964 C C . GLY A 1 128 ? 21.467 26.422 36.774 1.00 33.76 127 GLY A C 1
ATOM 965 O O . GLY A 1 128 ? 22.005 26.487 35.680 1.00 32.62 127 GLY A O 1
ATOM 966 N N . LEU A 1 129 ? 20.177 26.139 36.935 1.00 30.11 128 LEU A N 1
ATOM 967 C CA . LEU A 1 129 ? 19.292 25.909 35.781 1.00 30.27 128 LEU A CA 1
ATOM 968 C C . LEU A 1 129 ? 18.890 27.244 35.173 1.00 28.09 128 LEU A C 1
ATOM 969 O O . LEU A 1 129 ? 18.346 28.099 35.872 1.00 26.76 128 LEU A O 1
ATOM 974 N N . GLN A 1 130 ? 19.173 27.403 33.879 1.00 26.66 129 GLN A N 1
ATOM 975 C CA . GLN A 1 130 ? 18.900 28.615 33.080 1.00 27.31 129 GLN A CA 1
ATOM 976 C C . GLN A 1 130 ? 17.987 28.262 31.898 1.00 24.40 129 GLN A C 1
ATOM 977 O O . GLN A 1 130 ? 17.856 27.088 31.545 1.00 22.63 129 GLN A O 1
ATOM 983 N N . ALA A 1 131 ? 17.364 29.264 31.293 1.00 24.77 130 ALA A N 1
ATOM 984 C CA . ALA A 1 131 ? 16.518 29.032 30.129 1.00 23.93 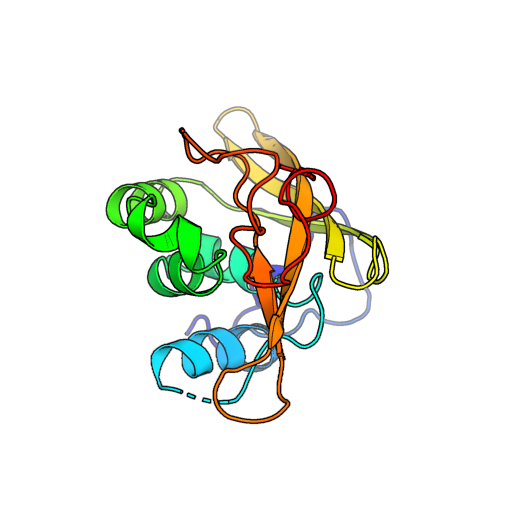130 ALA A CA 1
ATOM 985 C C . ALA A 1 131 ? 16.701 30.089 29.078 1.00 22.15 130 ALA A C 1
ATOM 986 O O . ALA A 1 131 ? 16.950 31.249 29.418 1.00 25.63 130 ALA A O 1
ATOM 988 N N . HIS A 1 13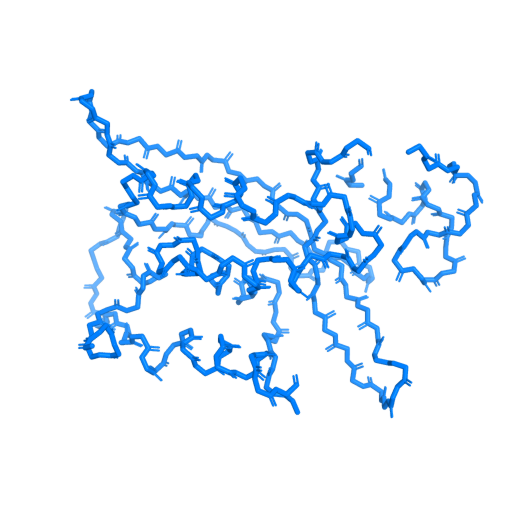2 ? 16.675 29.666 27.822 1.00 21.46 131 HIS A N 1
ATOM 989 C CA . HIS A 1 132 ? 16.565 30.529 26.650 1.00 24.75 131 HIS A CA 1
ATOM 990 C C . HIS A 1 132 ? 15.095 30.705 26.369 1.00 24.00 131 HIS A C 1
ATOM 991 O O . HIS A 1 132 ? 14.443 29.723 26.020 1.00 25.82 131 HIS A O 1
ATOM 998 N N . HIS A 1 133 ? 14.578 31.927 26.517 1.00 22.93 132 HIS A N 1
ATOM 999 C CA . HIS A 1 133 ? 13.165 32.212 26.198 1.00 23.27 132 HIS A CA 1
ATOM 1000 C C . HIS A 1 133 ? 13.029 32.772 24.777 1.00 23.89 132 HIS A C 1
ATOM 1001 O O . HIS A 1 133 ? 13.500 33.859 24.468 1.00 24.23 132 HIS A O 1
ATOM 1008 N N . GLU A 1 134 ? 12.421 31.993 23.904 1.00 23.04 133 GLU A N 1
ATOM 1009 C CA . GLU A 1 134 ? 12.531 32.224 22.500 1.00 23.12 133 GLU A CA 1
ATOM 1010 C C . GLU A 1 134 ? 11.143 32.330 21.886 1.00 23.12 133 GLU A C 1
ATOM 1011 O O . GLU A 1 134 ? 10.190 31.709 22.351 1.00 20.21 133 GLU A O 1
ATOM 1017 N N . LEU A 1 135 ? 11.013 33.191 20.861 1.00 21.39 134 LEU A N 1
ATOM 1018 C CA . LEU A 1 135 ? 9.848 33.185 19.995 1.00 20.81 134 LEU A CA 1
ATOM 1019 C C . LEU A 1 135 ? 10.326 32.910 18.567 1.00 23.85 134 LEU A C 1
ATOM 1020 O O . LEU A 1 135 ? 10.974 33.766 17.951 1.00 24.24 134 LEU A O 1
ATOM 1025 N N . SER A 1 136 ? 10.024 31.722 18.064 1.00 24.37 135 SER A N 1
ATOM 1026 C CA . SER A 1 136 ? 10.507 31.283 16.757 1.00 26.84 135 SER A CA 1
ATOM 1027 C C . SER A 1 136 ? 9.382 31.297 15.716 1.00 21.06 135 SER A C 1
ATOM 1028 O O . SER A 1 136 ? 8.184 30.961 16.018 1.00 22.52 135 SER A O 1
ATOM 1031 N N . THR A 1 137 ? 9.773 31.644 14.481 1.00 20.22 136 THR A N 1
ATOM 1032 C CA . THR A 1 137 ? 8.879 31.723 13.379 1.00 19.89 136 THR A CA 1
ATOM 1033 C C . THR A 1 137 ? 9.220 30.689 12.327 1.00 18.56 136 THR A C 1
ATOM 1034 O O . THR A 1 137 ? 10.412 30.397 12.057 1.00 21.10 136 THR A O 1
ATOM 1038 N N . PHE A 1 138 ? 8.153 30.144 11.779 1.00 17.44 137 PHE A N 1
ATOM 1039 C CA . PHE A 1 138 ? 8.216 29.060 10.810 1.00 18.82 137 PHE A CA 1
ATOM 1040 C C . PHE A 1 138 ? 7.373 29.409 9.591 1.00 20.27 137 PHE A C 1
ATOM 1041 O O . PHE A 1 138 ? 6.371 30.120 9.682 1.00 21.68 137 PHE A O 1
ATOM 1049 N N . VAL A 1 139 ? 7.780 28.867 8.438 1.00 19.49 138 VAL A N 1
ATOM 1050 C CA . VAL A 1 139 ? 7.052 29.071 7.182 1.00 21.66 138 VAL A CA 1
ATOM 1051 C C . VAL A 1 139 ? 6.742 27.709 6.586 1.00 19.16 138 VAL A C 1
ATOM 1052 O O . VAL A 1 139 ? 7.569 26.796 6.645 1.00 18.70 138 VAL A O 1
ATOM 1056 N N . LYS A 1 140 ? 5.539 27.602 6.030 1.00 21.78 139 LYS A N 1
ATOM 1057 C CA . LYS A 1 140 ? 5.073 26.440 5.297 1.00 21.49 139 LYS A CA 1
ATOM 1058 C C . LYS A 1 140 ? 5.365 26.645 3.808 1.00 22.13 139 LYS A C 1
ATOM 1059 O O . LYS A 1 140 ? 4.902 27.636 3.195 1.00 20.28 139 LYS A O 1
ATOM 1064 N N . ILE A 1 141 ? 6.082 25.675 3.244 1.00 19.57 140 ILE A N 1
ATOM 1065 C CA . ILE A 1 141 ? 6.467 25.633 1.838 1.00 18.77 140 ILE A CA 1
ATOM 1066 C C . ILE A 1 141 ? 6.021 24.332 1.172 1.00 23.20 140 ILE A C 1
ATOM 1067 O O . ILE A 1 141 ? 6.272 23.247 1.689 1.00 21.53 140 ILE A O 1
ATOM 1072 N N . LYS A 1 142 ? 5.369 24.447 0.025 1.00 30.66 141 LYS A N 1
ATOM 1073 C CA . LYS A 1 142 ? 4.937 23.267 -0.752 1.00 36.12 141 LYS A CA 1
ATOM 1074 C C . LYS A 1 142 ? 6.113 22.502 -1.369 1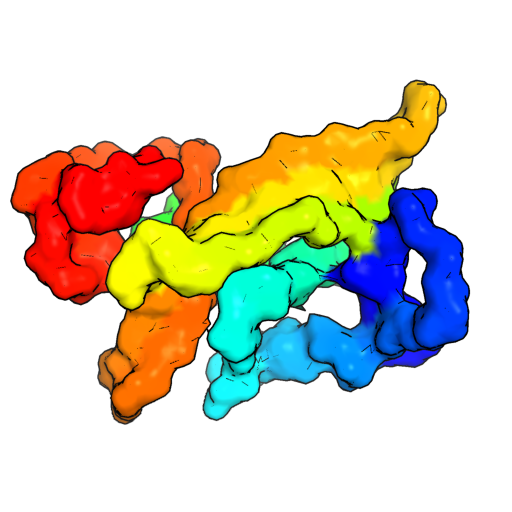.00 39.60 141 LYS A C 1
ATOM 1075 O O . LYS A 1 142 ? 7.147 23.100 -1.703 1.00 37.42 141 LYS A O 1
ATOM 1078 N N . ASN A 1 143 ? 5.970 21.179 -1.499 1.00 43.59 142 ASN A N 1
ATOM 1079 C CA . ASN A 1 143 ? 6.944 20.386 -2.256 1.00 47.03 142 ASN A CA 1
ATOM 1080 C C . ASN A 1 143 ? 6.832 20.802 -3.717 1.00 50.12 142 ASN A C 1
ATOM 1081 O O . ASN A 1 143 ? 5.773 21.276 -4.144 1.00 50.13 142 ASN A O 1
ATOM 1083 N N . LYS A 1 144 ? 7.929 20.679 -4.464 1.00 53.72 143 LYS A N 1
ATOM 1084 C CA . LYS A 1 144 ? 7.914 20.887 -5.924 1.00 55.78 143 LYS A CA 1
ATOM 1085 C C . LYS A 1 144 ? 7.806 19.508 -6.553 1.00 57.27 143 LYS A C 1
ATOM 1086 O O . LYS A 1 144 ? 8.495 19.189 -7.518 1.00 57.58 143 LYS A O 1
ATOM 1088 N N . ALA A 1 145 ? 6.907 18.710 -5.986 1.00 60.09 144 ALA A N 1
ATOM 1089 C CA . ALA A 1 145 ? 6.910 17.252 -6.135 1.00 61.11 144 ALA A CA 1
ATOM 1090 C C . ALA A 1 145 ? 5.485 16.655 -6.091 1.00 60.21 144 ALA A C 1
ATOM 1091 O O . ALA A 1 145 ? 5.189 15.646 -6.738 1.00 61.98 144 ALA A O 1
ATOM 1093 N N . ASN A 1 146 ? 4.613 17.312 -5.333 1.00 57.14 145 ASN A N 1
ATOM 1094 C CA . ASN A 1 146 ? 3.303 16.805 -4.974 1.00 53.29 145 ASN A CA 1
ATOM 1095 C C . ASN A 1 146 ? 2.704 17.964 -4.186 1.00 50.49 145 ASN A C 1
ATOM 1096 O O . ASN A 1 146 ? 3.402 18.951 -3.931 1.00 49.76 145 ASN A O 1
ATOM 1098 N N . SER A 1 147 ? 1.440 17.868 -3.798 1.00 47.31 146 SER A N 1
ATOM 1099 C CA . SER A 1 147 ? 0.776 18.995 -3.143 1.00 45.52 146 SER A CA 1
ATOM 1100 C C . SER A 1 147 ? 1.153 19.118 -1.646 1.00 43.67 146 SER A C 1
ATOM 1101 O O . SER A 1 147 ? 0.614 19.965 -0.926 1.00 42.77 146 SER A O 1
ATOM 1104 N N . ASP A 1 148 ? 2.060 18.246 -1.201 1.00 41.54 147 ASP A N 1
ATOM 1105 C CA . ASP A 1 148 ? 2.515 18.176 0.185 1.00 39.54 147 ASP A CA 1
ATOM 1106 C C . ASP A 1 148 ? 3.299 19.435 0.543 1.00 35.95 147 ASP A C 1
ATOM 1107 O O . ASP A 1 148 ? 3.982 20.003 -0.305 1.00 35.33 147 ASP A O 1
ATOM 1110 N N . ALA A 1 149 ? 3.182 19.874 1.788 1.00 34.00 148 ALA A N 1
ATOM 1111 C CA . ALA A 1 149 ? 3.970 20.990 2.282 1.00 30.60 148 ALA A CA 1
ATOM 1112 C C . ALA A 1 149 ? 4.692 20.599 3.571 1.00 29.01 148 ALA A C 1
ATOM 1113 O O . ALA A 1 149 ? 4.301 19.653 4.267 1.00 27.23 148 ALA A O 1
ATOM 1115 N N . SER A 1 150 ? 5.774 21.311 3.867 1.00 26.34 149 SER A N 1
ATOM 1116 C CA . SER A 1 150 ? 6.514 21.100 5.102 1.00 25.91 149 SER A CA 1
ATOM 1117 C C . SER A 1 150 ? 6.741 22.443 5.760 1.00 23.22 149 SER A C 1
ATOM 1118 O O . SER A 1 150 ? 6.739 23.497 5.104 1.00 22.10 149 SER A O 1
ATOM 1121 N N . TRP A 1 151 ? 6.937 22.402 7.073 1.00 19.00 150 TRP A N 1
ATOM 1122 C CA . TRP A 1 151 ? 7.286 23.578 7.837 1.00 20.36 150 TRP A CA 1
ATOM 1123 C C . TRP A 1 151 ? 8.784 23.722 7.896 1.00 20.20 150 TRP A C 1
ATOM 1124 O O . TRP A 1 151 ? 9.509 22.694 7.969 1.00 20.67 150 TRP A O 1
ATOM 1135 N N . TYR A 1 152 ? 9.236 24.978 7.844 1.00 20.43 151 TYR A N 1
ATOM 1136 C CA . TYR A 1 152 ? 10.651 25.311 7.920 1.00 19.58 151 TYR A CA 1
ATOM 1137 C C . TYR A 1 152 ? 10.895 26.437 8.896 1.00 21.45 151 TYR A C 1
ATOM 1138 O O . TYR A 1 152 ? 10.074 27.358 9.015 1.00 21.23 151 TYR A O 1
ATOM 1147 N N . PHE A 1 153 ? 12.020 26.352 9.594 1.00 22.61 152 PHE A N 1
ATOM 1148 C CA . PHE A 1 153 ? 12.399 27.372 10.570 1.00 20.10 152 PHE A CA 1
ATOM 1149 C C . PHE A 1 153 ? 13.014 28.571 9.876 1.00 20.71 152 PHE A C 1
ATOM 1150 O O . PHE A 1 153 ? 13.917 28.407 9.046 1.00 19.80 152 PHE A O 1
ATOM 1158 N N . LEU A 1 154 ? 12.538 29.769 10.220 1.00 18.98 153 LEU A N 1
ATOM 1159 C CA . LEU A 1 154 ? 13.120 31.046 9.723 1.00 21.08 153 LEU A CA 1
ATOM 1160 C C . LEU A 1 154 ? 14.219 31.465 10.700 1.00 22.88 153 LEU A C 1
ATOM 1161 O O . LEU A 1 154 ? 13.937 31.840 11.841 1.00 21.43 153 LEU A O 1
ATOM 1166 N N . ASP A 1 155 ? 15.477 31.325 10.288 1.00 24.27 154 ASP A N 1
ATOM 1167 C CA . ASP A 1 155 ? 16.616 31.569 11.205 1.00 24.31 154 ASP A CA 1
ATOM 1168 C C . ASP A 1 155 ? 16.852 33.085 11.250 1.00 23.72 154 ASP A C 1
ATOM 1169 O O . ASP A 1 155 ? 17.159 33.691 10.219 1.00 23.86 154 ASP A O 1
ATOM 1174 N N . PRO A 1 156 ? 16.650 33.708 12.436 1.00 23.52 155 PRO A N 1
ATOM 1175 C CA . PRO A 1 156 ? 16.819 35.158 12.511 1.00 27.89 155 PRO A CA 1
ATOM 1176 C C . PRO A 1 156 ? 18.262 35.573 12.768 1.00 27.68 155 PRO A C 1
ATOM 1177 O O . PRO A 1 156 ? 18.543 36.770 12.817 1.00 30.57 155 PRO A O 1
ATOM 1181 N N . THR A 1 157 ? 19.174 34.612 12.924 1.00 26.69 156 THR A N 1
ATOM 1182 C CA . THR A 1 157 ? 20.568 34.919 13.248 1.00 28.85 156 THR A CA 1
ATOM 1183 C C . THR A 1 157 ? 21.507 34.996 12.020 1.00 28.41 156 THR A C 1
ATOM 1184 O O . THR A 1 157 ? 22.559 35.619 12.094 1.00 33.98 156 THR A O 1
ATOM 1188 N N . VAL A 1 158 ? 21.149 34.395 10.895 1.00 27.84 157 VAL A N 1
ATOM 1189 C CA . VAL A 1 158 ? 22.029 34.398 9.713 1.00 28.27 157 VAL A CA 1
ATOM 1190 C C . VAL A 1 158 ? 22.003 35.754 8.993 1.00 28.73 157 VAL A C 1
ATOM 1191 O O . VAL A 1 158 ? 20.946 36.372 8.831 1.00 28.06 157 VAL A O 1
ATOM 1195 N N . SER A 1 159 ? 23.177 36.216 8.576 1.00 30.71 158 SER A N 1
ATOM 1196 C CA . SER A 1 159 ? 23.288 37.510 7.878 1.00 30.96 158 SER A CA 1
ATOM 1197 C C . SER A 1 159 ? 22.960 37.314 6.396 1.00 28.42 158 SER A C 1
ATOM 1198 O O . SER A 1 159 ? 23.513 36.450 5.725 1.00 28.97 158 SER A O 1
ATOM 1209 N N . SER A 1 161 ? 21.592 39.477 2.632 1.00 23.41 160 SER A N 1
ATOM 1210 C CA . SER A 1 161 ? 21.429 40.733 1.955 1.00 25.12 160 SER A CA 1
ATOM 1211 C C . SER A 1 161 ? 20.301 40.481 0.955 1.00 25.66 160 SER A C 1
ATOM 1212 O O . SER A 1 161 ? 20.550 40.228 -0.217 1.00 29.92 160 SER A O 1
ATOM 1215 N N . VAL A 1 162 ? 19.071 40.583 1.462 1.00 22.83 161 VAL A N 1
ATOM 1216 C CA . VAL A 1 162 ? 17.830 40.292 0.747 1.00 22.75 161 VAL A CA 1
ATOM 1217 C C . VAL A 1 162 ? 17.219 41.594 0.268 1.00 22.52 161 VAL A C 1
ATOM 1218 O O . VAL A 1 162 ? 17.275 42.611 0.951 1.00 22.65 16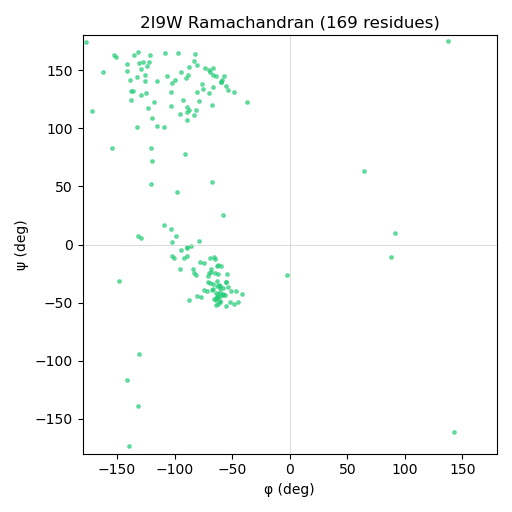1 VAL A O 1
ATOM 1222 N N . THR A 1 163 ? 16.653 41.571 -0.932 1.00 22.77 162 THR A N 1
ATOM 1223 C CA . THR A 1 163 ? 16.020 42.734 -1.521 1.00 22.63 162 THR A CA 1
ATOM 1224 C C . THR A 1 163 ? 14.534 42.782 -1.118 1.00 23.53 162 THR A C 1
ATOM 1225 O O . THR A 1 163 ? 13.780 41.871 -1.429 1.00 21.55 162 THR A O 1
ATOM 1229 N N . GLN A 1 164 ? 14.142 43.839 -0.405 1.00 23.29 163 GLN A N 1
ATOM 1230 C CA . GLN A 1 164 ? 12.828 43.922 0.251 1.00 23.23 163 GLN A CA 1
ATOM 1231 C C . GLN A 1 164 ? 11.588 43.778 -0.672 1.00 21.25 163 GLN A C 1
ATOM 1232 O O . GLN A 1 164 ? 10.592 43.158 -0.272 1.00 24.72 163 GLN A O 1
ATOM 1238 N N . LYS A 1 165 ? 11.656 44.321 -1.882 1.00 22.99 164 LYS A N 1
ATOM 1239 C CA . LYS A 1 165 ? 10.501 44.367 -2.799 1.00 24.28 164 LYS A CA 1
ATOM 1240 C C . LYS A 1 165 ? 10.461 43.149 -3.721 1.00 23.60 164 LYS A C 1
ATOM 1241 O O . LYS A 1 165 ? 9.482 42.928 -4.425 1.00 25.36 164 LYS A O 1
ATOM 1247 N N . GLN A 1 166 ? 11.549 42.386 -3.742 1.00 24.45 165 GLN A N 1
ATOM 1248 C CA . GLN A 1 166 ? 11.663 41.201 -4.600 1.00 22.17 165 GLN A CA 1
ATOM 1249 C C . GLN A 1 166 ? 10.973 40.016 -3.933 1.00 21.25 165 GLN A C 1
ATOM 1250 O O . GLN A 1 166 ? 10.693 40.057 -2.756 1.00 21.08 165 GLN A O 1
ATOM 1256 N N . PRO A 1 167 ? 10.696 38.953 -4.698 1.00 20.76 166 PRO A N 1
ATOM 1257 C CA . PRO A 1 167 ? 9.987 37.807 -4.164 1.00 20.65 166 PRO A CA 1
ATOM 1258 C C . PRO A 1 167 ? 10.659 37.167 -2.939 1.00 20.73 166 PRO A C 1
ATOM 1259 O O . PRO A 1 167 ? 11.894 37.083 -2.846 1.00 22.70 166 PRO A O 1
ATOM 1263 N N . CYS A 1 168 ? 9.830 36.678 -2.042 1.00 20.44 167 CYS A N 1
ATOM 1264 C CA . CYS A 1 168 ? 10.317 36.190 -0.782 1.00 19.81 167 CYS A CA 1
ATOM 1265 C C . CYS A 1 168 ? 11.231 34.985 -0.994 1.00 20.32 167 CYS A C 1
ATOM 1266 O O . CYS A 1 168 ? 11.017 34.171 -1.904 1.00 22.62 167 CYS A O 1
ATOM 1269 N N . ILE A 1 169 ? 12.246 34.897 -0.135 1.00 22.46 168 ILE A N 1
ATOM 1270 C CA . ILE A 1 169 ? 13.184 33.799 -0.101 1.00 24.41 168 ILE A CA 1
ATOM 1271 C C . ILE A 1 169 ? 12.535 32.440 0.168 1.00 22.35 168 ILE A C 1
ATOM 1272 O O . ILE A 1 169 ? 13.159 31.437 -0.114 1.00 22.06 168 ILE A O 1
ATOM 1277 N N . CYS A 1 170 ? 11.319 32.419 0.703 1.00 22.63 169 CYS A N 1
ATOM 1278 C CA . CYS A 1 170 ? 10.589 31.144 0.891 1.00 24.27 169 CYS A CA 1
ATOM 1279 C C . CYS A 1 170 ? 9.971 30.613 -0.371 1.00 23.17 169 CYS A C 1
ATOM 1280 O O . CYS A 1 170 ? 9.556 29.457 -0.416 1.00 19.73 169 CYS A O 1
ATOM 1283 N N . GLY A 1 171 ? 9.872 31.457 -1.396 1.00 21.81 170 GLY A N 1
ATOM 1284 C CA . GLY A 1 171 ? 9.313 31.023 -2.687 1.00 21.25 170 GLY A CA 1
ATOM 1285 C C . GLY A 1 171 ? 7.808 31.229 -2.828 1.00 20.88 170 GLY A C 1
ATOM 1286 O O . GLY A 1 171 ? 7.203 30.794 -3.803 1.00 22.92 170 GLY A O 1
ATOM 1287 N N . SER A 1 172 ? 7.212 31.947 -1.887 1.00 22.51 171 SER A N 1
ATOM 1288 C CA . SER A 1 172 ? 5.761 32.244 -1.929 1.00 22.13 171 SER A CA 1
ATOM 1289 C C . SER A 1 172 ? 5.275 33.063 -3.115 1.00 20.68 171 SER A C 1
ATOM 1290 O O . SER A 1 172 ? 4.067 33.041 -3.435 1.00 22.16 171 SER A O 1
ATOM 1293 N N . GLY A 1 173 ? 6.178 33.853 -3.701 1.00 22.30 172 GLY A N 1
ATOM 1294 C CA . GLY A 1 173 ? 5.819 34.859 -4.722 1.00 20.46 172 GLY A CA 1
ATOM 1295 C C . GLY A 1 173 ? 5.435 36.224 -4.155 1.00 20.51 172 GLY A C 1
ATOM 1296 O O . GLY A 1 173 ? 5.366 37.189 -4.892 1.00 21.26 172 GLY A O 1
ATOM 1297 N N . GLU A 1 174 ? 5.240 36.319 -2.836 1.00 19.18 173 GLU A N 1
ATOM 1298 C CA . GLU A 1 174 ? 4.893 37.566 -2.168 1.00 23.52 173 GLU A CA 1
ATOM 1299 C C . GLU A 1 174 ? 6.190 38.325 -2.000 1.00 24.18 173 GLU A C 1
ATOM 1300 O O . GLU A 1 174 ? 7.257 37.715 -1.971 1.00 20.04 173 GLU A O 1
ATOM 1306 N N . LYS A 1 175 ? 6.112 39.650 -1.907 1.00 21.67 174 LYS A N 1
ATOM 1307 C CA . LYS A 1 175 ? 7.302 40.441 -1.629 1.00 21.32 174 LYS A CA 1
ATOM 1308 C C . LYS A 1 175 ? 7.885 40.009 -0.288 1.00 21.15 174 LYS A C 1
ATOM 1309 O O . LYS A 1 175 ? 7.145 39.829 0.674 1.00 21.64 174 LYS A O 1
ATOM 1315 N N . PHE A 1 176 ? 9.205 39.914 -0.197 1.00 21.48 175 PHE A N 1
ATOM 1316 C CA . PHE A 1 176 ? 9.865 39.597 1.066 1.00 22.36 175 PHE A CA 1
ATOM 1317 C C . PHE A 1 176 ? 9.272 40.410 2.244 1.00 22.37 175 PHE A C 1
ATOM 1318 O O . PHE A 1 176 ? 8.932 39.860 3.280 1.00 23.87 175 PHE A O 1
ATOM 1326 N N . LYS A 1 177 ? 9.146 41.722 2.056 1.00 26.02 176 LYS A N 1
ATOM 1327 C CA . LYS A 1 177 ? 8.619 42.618 3.071 1.00 24.74 176 LYS A CA 1
ATOM 1328 C C . LYS A 1 177 ? 7.148 42.363 3.492 1.00 24.71 176 LYS A C 1
ATOM 1329 O O . LYS A 1 177 ? 6.723 42.799 4.571 1.00 24.84 176 LYS A O 1
ATOM 1335 N N . ARG A 1 178 ? 6.389 41.637 2.671 1.00 22.76 177 ARG A N 1
ATOM 1336 C CA . ARG A 1 178 ? 4.983 41.269 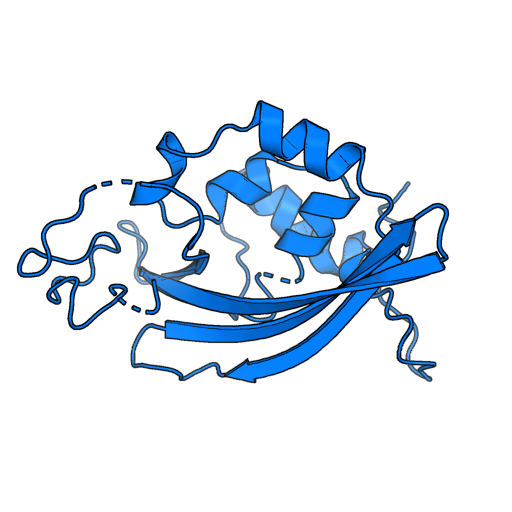2.966 1.00 22.38 177 ARG A CA 1
ATOM 1337 C C . ARG A 1 178 ? 4.881 39.772 3.273 1.00 24.18 177 ARG A C 1
ATOM 1338 O O . ARG A 1 178 ? 3.775 39.161 3.208 1.00 24.85 177 ARG A O 1
ATOM 1346 N N . CYS A 1 179 ? 6.029 39.168 3.566 1.00 22.35 178 CYS A N 1
ATOM 1347 C CA . CYS A 1 179 ? 6.094 37.709 3.784 1.00 21.67 178 CYS A CA 1
ATOM 1348 C C . CYS A 1 179 ? 7.056 37.385 4.915 1.00 22.42 178 CYS A C 1
ATOM 1349 O O . CYS A 1 179 ? 6.810 37.812 6.012 1.00 24.11 178 CYS A O 1
ATOM 1352 N N . CYS A 1 180 ? 8.153 36.671 4.662 1.00 23.35 179 CYS A N 1
ATOM 1353 C CA . CYS A 1 180 ? 9.039 36.249 5.765 1.00 24.39 179 CYS A CA 1
ATOM 1354 C C . CYS A 1 180 ? 9.774 37.429 6.414 1.00 26.14 179 CYS A C 1
ATOM 1355 O O . CYS A 1 180 ? 10.151 37.365 7.585 1.00 24.43 179 CYS A O 1
ATOM 1358 N N . GLY A 1 181 ? 9.922 38.524 5.659 1.00 25.76 180 GLY A N 1
ATOM 1359 C CA . GLY A 1 181 ? 10.507 39.769 6.170 1.00 26.77 180 GLY A CA 1
ATOM 1360 C C . GLY A 1 181 ? 9.668 40.485 7.224 1.00 27.35 180 GLY A C 1
ATOM 1361 O O . GLY A 1 181 ? 10.200 41.346 7.930 1.00 29.71 180 GLY A O 1
ATOM 1370 N N . TYR A 1 183 ? 8.763 38.933 9.716 1.00 30.55 182 TYR A N 1
ATOM 1371 C CA . TYR A 1 183 ? 9.074 38.183 10.931 1.00 31.74 182 TYR A CA 1
ATOM 1372 C C . TYR A 1 183 ? 10.560 37.983 11.164 1.00 32.18 182 TYR A C 1
ATOM 1373 O O . TYR A 1 183 ? 10.949 37.810 12.320 1.00 36.23 182 TYR A O 1
ATOM 1382 N N . ILE A 1 184 ? 11.382 37.987 10.108 1.00 35.70 183 ILE A N 1
ATOM 1383 C CA . ILE A 1 184 ? 12.857 38.031 10.240 1.00 36.73 183 ILE A CA 1
ATOM 1384 C C . ILE A 1 184 ? 13.478 39.158 9.430 1.00 41.87 183 ILE A C 1
ATOM 1385 O O . ILE A 1 184 ? 14.693 39.384 9.479 1.00 43.47 183 ILE A O 1
#

Radius of gyration: 16.51 Å; Cα contacts (8 Å, |Δi|>4): 318; chains: 1; bounding box: 32×41×44 Å

InterPro domains:
  IPR004027 SEC-C motif [PF02810] (165-180)
  IPR032710 NTF2-like domain superfamily [SSF54427] (48-157)
  IPR048463 YchJ-like, zinc-binding domain [PF21612] (2-37)
  IPR048469 YchJ-like, middle NTF2-like domain [PF17775] (51-154)

Solvent-accessible surface area: 10282 Å² total

B-factor: mean 26.66, std 8.92, range [12.47, 66.95]

Secondary structure (DSSP, 8-state):
-GGGSB-GGG--TT---SSPPPBGGGTTHHHHHHHHH-----SSTTT--HHHHHHHHT-HHHHHHTB-HHHHTT--HHHHHHHHHHSEEEEEEEEEEETTSSSSEEEEEEEEEEEETTEEEEEEEEEEEEEEE-SSSS-EEEEE--SS-----TTSBPTTS-SSBGGGTT---

Nearest PDB structures (foldseek):
  2i9w-assembly1_A  TM=1.006E+00  e=4.097E-34  Psychrobacter arcticus
  2jq5-assembly1_A  TM=7.805E-01  e=1.987E-09  Rhodopseudomonas palustris
  7bn9-assembly1_A  TM=5.997E-01  e=9.272E-04  Bacillus subtilis subsp. subtilis str. 168
  7f0z-assembly1_A  TM=4.955E-01  e=1.618E-01  Aspergillus novofumigatus
  5a0o-assembly1_S  TM=5.599E-01  e=1.843E+00  synthetic construct